Protein AF-A0A843D090-F1 (afdb_monomer)

Radius of gyration: 24.74 Å; Cα contacts (8 Å, |Δi|>4): 286; chains: 1; bounding box: 48×43×65 Å

Nearest PDB structures (foldseek):
  5yac-assembly1_A  TM=7.078E-01  e=1.146E-11  Pyrococcus abyssi GE5
  2zzm-assembly1_A  TM=7.027E-01  e=2.052E-11  Methanocaldococcus jannaschii
  2yx1-assembly3_A-2  TM=4.846E-01  e=1.484E-10  Methanocaldococcus jannaschii
  2yx1-assembly3_B  TM=4.538E-01  e=3.353E-10  Methanocaldococcus jannaschii
  3ay0-assembly1_A  TM=4.634E-01  e=2.726E-09  Methanocaldococcus jannaschii

Secondary structure (DSSP, 8-state):
-EEEEEEEEEEGGGHHHHHHHHHHHT-B-TTB--EEETTEEEEEBSSS--PPPHHHHTS--EEEEEEEEBPP--PPPPPEEEETTEEEESS--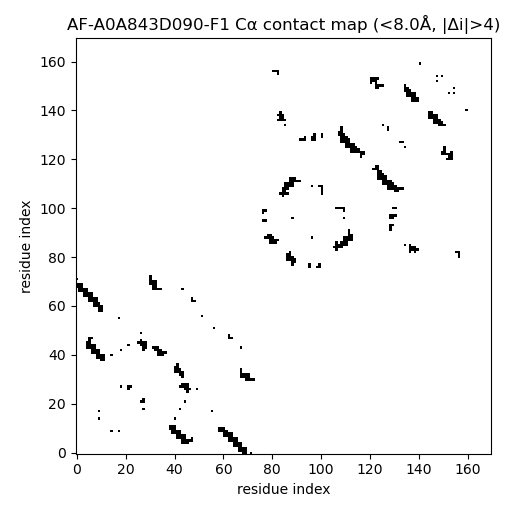HHHHHHHHHH-TT--EEEEE-S-SBTTTTB--EEEEEESS-SEEEEEETTEEEEEETTTS---GGGHHHHHHHHTT-

pLDDT: mean 93.45, std 5.26, range [66.56, 98.62]

Sequence (170 aa):
MTVSQWGIKVPKSKGESFRRYLLANGDWCPNLKPIPDGDYLVFPTVSESITLPDELADCDCDIKKYEFESRAAVREPARHELIGGIAIMQDDDVSEAEYLLKSRPSIHTVLHCESPVFGEYRIKKFRVLAGKETTRTSYIEYNNRFTIDLAVAYFSARLANERQRVLRLM

Solvent-accessible surface area (backbone atoms only — not comparable to full-atom values): 9834 Å² total; per-residue (Å²): 99,74,44,83,38,30,22,41,34,33,45,46,94,48,41,67,61,52,51,52,52,29,59,76,72,62,41,46,40,88,55,44,50,65,45,84,53,88,73,26,33,32,41,44,27,74,50,82,74,78,95,63,58,68,92,61,55,80,48,83,60,49,67,46,78,42,78,28,46,42,54,77,77,77,74,80,65,77,76,61,50,66,50,53,29,34,34,39,27,75,65,92,48,49,70,57,30,46,50,43,40,74,76,32,85,71,40,50,23,27,31,26,54,78,45,70,75,43,72,93,64,42,24,40,47,70,44,77,53,29,73,51,95,65,59,65,35,62,32,76,56,96,91,41,78,43,81,48,44,45,70,75,37,62,80,65,65,85,48,53,64,56,55,52,54,56,58,75,75,109

Mean predicted aligned error: 7.73 Å

Foldseek 3Di:
DKDKAKKKKFFPVCVVVVVVVCVVVVQADPFWDWDDDPRIIITGGPDQDDDDDPVRVPTPMHIDIDITDGNPPLPDQADWADFFQETEHQDLDLVSQVSVCVVDVRHQWYWYFPDAQDDPQRATDIDTSDGDPAQWHWGAAPNDIDIDRRRRHDDGPVCSVVVVVVVVVD

Structure (mmCIF, N/CA/C/O backbone):
data_AF-A0A843D090-F1
#
_entry.id   AF-A0A843D090-F1
#
loop_
_atom_site.group_PDB
_atom_site.id
_atom_site.type_symbol
_atom_site.label_atom_id
_atom_site.label_alt_id
_atom_site.label_comp_id
_atom_site.label_asym_id
_atom_site.label_entity_id
_atom_site.label_seq_id
_atom_site.pdbx_PDB_ins_code
_atom_site.Cartn_x
_atom_site.Cartn_y
_atom_site.Cartn_z
_atom_site.occupancy
_atom_site.B_iso_or_equiv
_atom_site.auth_seq_id
_atom_site.auth_comp_id
_atom_site.auth_asym_id
_atom_site.auth_atom_id
_atom_site.pdbx_PDB_model_num
ATOM 1 N N . MET A 1 1 ? 13.887 12.456 -11.439 1.00 78.56 1 MET A N 1
ATOM 2 C CA . MET A 1 1 ? 15.171 13.128 -11.744 1.00 78.56 1 MET A CA 1
ATOM 3 C C . MET A 1 1 ? 15.815 12.358 -12.883 1.00 78.56 1 MET A C 1
ATOM 5 O O . MET A 1 1 ? 15.617 11.148 -12.930 1.00 78.56 1 MET A O 1
ATOM 9 N N . THR A 1 2 ? 16.505 13.018 -13.808 1.00 89.31 2 THR A N 1
ATOM 10 C CA . THR A 1 2 ? 17.283 12.321 -14.843 1.00 89.31 2 THR A CA 1
ATOM 11 C C . THR A 1 2 ? 18.688 12.032 -14.328 1.00 89.31 2 THR A C 1
ATOM 13 O O . THR A 1 2 ? 19.232 12.811 -13.545 1.00 89.31 2 THR A O 1
ATOM 16 N N . VAL A 1 3 ? 19.236 10.880 -14.703 1.00 91.62 3 VAL A N 1
ATOM 17 C CA . VAL A 1 3 ? 20.578 10.438 -14.324 1.00 91.62 3 VAL A CA 1
ATOM 18 C C . VAL A 1 3 ? 21.286 9.929 -15.572 1.00 91.62 3 VAL A C 1
ATOM 20 O O . VAL A 1 3 ? 20.745 9.084 -16.290 1.00 91.62 3 VAL A O 1
ATOM 23 N N . SER A 1 4 ? 22.509 10.409 -15.788 1.00 94.31 4 SER A N 1
ATOM 24 C CA . SER A 1 4 ? 23.392 9.915 -16.840 1.00 94.31 4 SER A CA 1
ATOM 25 C C . SER A 1 4 ? 23.921 8.530 -16.463 1.00 94.31 4 SER A C 1
ATOM 27 O O . SER A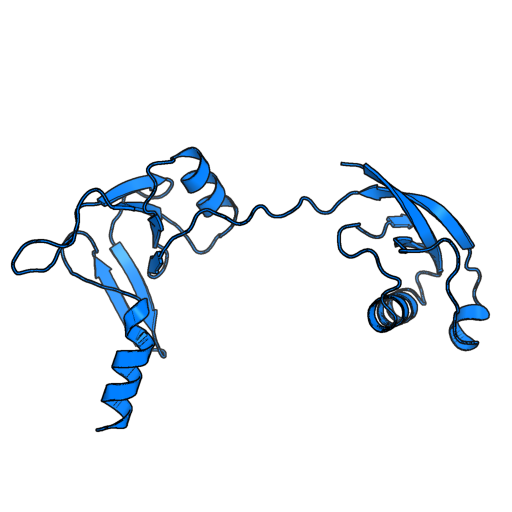 1 4 ? 24.627 8.390 -15.463 1.00 94.31 4 SER A O 1
ATOM 29 N N . GLN A 1 5 ? 23.580 7.506 -17.244 1.00 95.50 5 GLN A N 1
ATOM 30 C CA . GLN A 1 5 ? 23.984 6.114 -17.011 1.00 95.50 5 GLN A CA 1
ATOM 31 C C . GLN A 1 5 ? 24.318 5.441 -18.347 1.00 95.50 5 GLN A C 1
ATOM 33 O O . GLN A 1 5 ? 23.815 5.838 -19.400 1.00 95.50 5 GLN A O 1
ATOM 38 N N . TRP A 1 6 ? 25.166 4.412 -18.315 1.00 96.50 6 TRP A N 1
ATOM 39 C CA . TRP A 1 6 ? 25.340 3.528 -19.464 1.00 96.50 6 TRP A CA 1
ATOM 40 C C . TRP A 1 6 ? 24.021 2.853 -19.836 1.00 96.50 6 TRP A C 1
ATOM 42 O O . TRP A 1 6 ? 23.200 2.519 -18.980 1.00 96.50 6 TRP A O 1
ATOM 52 N N . GLY A 1 7 ? 23.801 2.684 -21.129 1.00 95.88 7 GLY A N 1
ATOM 53 C CA . GLY A 1 7 ? 22.644 1.991 -21.642 1.00 95.88 7 GLY A CA 1
ATOM 54 C C . GLY A 1 7 ? 22.973 1.233 -22.909 1.00 95.88 7 GLY A C 1
ATOM 55 O O . GLY A 1 7 ? 23.706 1.728 -23.765 1.00 95.88 7 GLY A O 1
ATOM 56 N N . ILE A 1 8 ? 22.401 0.040 -23.020 1.00 95.75 8 ILE A N 1
ATOM 57 C CA . ILE A 1 8 ? 22.460 -0.776 -24.224 1.00 95.75 8 ILE A CA 1
ATOM 58 C C . ILE A 1 8 ? 21.212 -0.516 -25.066 1.00 95.75 8 ILE A C 1
ATOM 60 O O . ILE A 1 8 ? 20.083 -0.752 -24.626 1.00 95.75 8 ILE A O 1
ATOM 64 N N . LYS A 1 9 ? 21.418 -0.004 -26.277 1.00 96.06 9 LYS A N 1
ATOM 65 C CA . LYS A 1 9 ? 20.387 0.134 -27.303 1.00 96.06 9 LYS A CA 1
ATOM 66 C C . LYS A 1 9 ? 20.218 -1.205 -28.005 1.00 96.06 9 LYS A C 1
ATOM 68 O O . LYS A 1 9 ? 21.205 -1.792 -28.431 1.00 96.06 9 LYS A O 1
ATOM 73 N N . VAL A 1 10 ? 18.984 -1.690 -28.107 1.00 95.38 10 VAL A N 1
ATOM 74 C CA . VAL A 1 10 ? 18.663 -3.000 -28.690 1.00 95.38 10 VAL A CA 1
ATOM 75 C C . VAL A 1 10 ? 17.400 -2.925 -29.548 1.00 95.38 10 VAL A C 1
ATOM 77 O O . VAL A 1 10 ? 16.522 -2.111 -29.253 1.00 95.38 10 VAL A O 1
ATOM 80 N N . PRO A 1 11 ? 17.238 -3.783 -30.570 1.00 95.06 11 PRO A N 1
ATOM 81 C CA . PRO A 1 11 ? 16.005 -3.839 -31.347 1.00 95.06 11 PRO A CA 1
ATOM 82 C C . PRO A 1 11 ? 14.806 -4.203 -30.465 1.00 95.06 11 PRO A C 1
ATOM 84 O O . PRO A 1 11 ? 14.848 -5.160 -29.684 1.00 95.06 11 PRO A O 1
ATOM 87 N N . LYS A 1 12 ? 13.694 -3.482 -30.619 1.00 94.50 12 LYS A N 1
ATOM 88 C CA . LYS A 1 12 ? 12.478 -3.674 -29.814 1.00 94.50 12 LYS A CA 1
ATOM 89 C C . LYS A 1 12 ? 11.899 -5.086 -29.947 1.00 94.50 12 LYS A C 1
ATOM 91 O O . LYS A 1 12 ? 11.374 -5.617 -28.970 1.00 94.50 12 LYS A O 1
ATOM 96 N N . SER A 1 13 ? 12.066 -5.721 -31.110 1.00 93.75 13 SER A N 1
ATOM 97 C CA . SER A 1 13 ? 11.683 -7.118 -31.373 1.00 93.75 13 SER A CA 1
ATOM 98 C C . SER A 1 13 ? 12.361 -8.130 -30.440 1.00 93.75 13 SER A C 1
ATOM 100 O O . SER A 1 13 ? 11.760 -9.150 -30.113 1.00 93.75 13 SER A O 1
ATOM 102 N N . LYS A 1 14 ? 13.578 -7.834 -29.964 1.00 92.62 14 LYS A N 1
ATOM 103 C CA . LYS A 1 14 ? 14.350 -8.672 -29.031 1.00 92.62 14 LYS A CA 1
ATOM 104 C C . LYS A 1 14 ? 14.379 -8.114 -27.601 1.00 92.62 14 LYS A C 1
ATOM 106 O O . LYS A 1 14 ? 15.078 -8.651 -26.743 1.00 92.62 14 LYS A O 1
ATOM 111 N N . GLY A 1 15 ? 13.603 -7.066 -27.314 1.00 92.81 15 GLY A N 1
ATOM 112 C CA . GLY A 1 15 ? 13.674 -6.322 -26.055 1.00 92.81 15 GLY A CA 1
ATOM 113 C C . GLY A 1 15 ? 13.477 -7.173 -24.796 1.00 92.81 15 GLY A C 1
ATOM 114 O O . GLY A 1 15 ? 14.233 -7.036 -23.839 1.00 92.81 15 GLY A O 1
ATOM 115 N N . GLU A 1 16 ? 12.502 -8.087 -24.788 1.00 94.50 16 GLU A N 1
ATOM 116 C CA . GLU A 1 16 ? 12.260 -8.955 -23.622 1.00 94.50 16 GLU A CA 1
ATOM 117 C C . GLU A 1 16 ? 13.379 -9.990 -23.419 1.00 94.50 16 GLU A C 1
ATOM 119 O O . GLU A 1 16 ? 13.728 -10.286 -22.276 1.00 94.50 16 GLU A O 1
ATOM 124 N N . SER A 1 17 ? 13.995 -10.491 -24.495 1.00 94.44 17 SER A N 1
ATOM 125 C CA . SER A 1 17 ? 15.143 -11.404 -24.405 1.00 94.44 17 SER A CA 1
ATOM 126 C C . SER A 1 17 ? 16.345 -10.713 -23.760 1.00 94.44 17 SER A C 1
ATOM 128 O O . SER A 1 17 ? 16.901 -11.230 -22.791 1.00 94.44 17 SER A O 1
ATOM 130 N N . PHE A 1 18 ? 16.676 -9.500 -24.218 1.00 94.38 18 PHE A N 1
ATOM 131 C CA . PHE A 1 18 ? 17.718 -8.674 -23.600 1.00 94.38 18 PHE A CA 1
ATOM 132 C C . PHE A 1 18 ? 17.389 -8.342 -22.145 1.00 94.38 18 PHE A C 1
ATOM 134 O O . PHE A 1 18 ? 18.233 -8.513 -21.270 1.00 94.38 18 PHE A O 1
ATOM 141 N N . ARG A 1 19 ? 16.150 -7.934 -21.848 1.00 94.25 19 ARG A N 1
ATOM 142 C CA . ARG A 1 19 ? 15.730 -7.632 -20.475 1.00 94.25 19 ARG A CA 1
ATOM 143 C C . ARG A 1 19 ? 15.935 -8.823 -19.537 1.00 94.25 19 ARG A C 1
ATOM 145 O O . ARG A 1 19 ? 16.469 -8.642 -18.446 1.00 94.25 19 ARG A O 1
ATOM 152 N N . ARG A 1 20 ? 15.518 -10.030 -19.935 1.00 94.69 20 ARG A N 1
ATOM 153 C CA . ARG A 1 20 ? 15.710 -11.246 -19.126 1.00 94.69 20 ARG A CA 1
ATOM 154 C C . ARG A 1 20 ? 17.183 -11.559 -18.916 1.00 94.69 20 ARG A C 1
ATOM 156 O O . ARG A 1 20 ? 17.565 -11.870 -17.793 1.00 94.69 20 ARG A O 1
ATOM 163 N N . TYR A 1 21 ? 17.989 -11.435 -19.967 1.00 94.50 21 TYR A N 1
ATOM 164 C CA . TYR A 1 21 ? 19.426 -11.671 -19.894 1.00 94.50 21 TYR A CA 1
ATOM 165 C C . TYR A 1 21 ? 20.119 -10.711 -18.919 1.00 94.50 21 TYR A C 1
ATOM 167 O O . TYR A 1 21 ? 20.820 -11.154 -18.012 1.00 94.50 21 TYR A O 1
ATOM 175 N N . LEU A 1 22 ? 19.862 -9.405 -19.046 1.00 93.94 22 LEU A N 1
ATOM 176 C CA . LEU A 1 22 ? 20.447 -8.383 -18.172 1.00 93.94 22 LEU A CA 1
ATOM 177 C C . LEU A 1 22 ? 20.031 -8.573 -16.706 1.00 93.94 22 LEU A C 1
ATOM 179 O O . LEU A 1 22 ? 20.837 -8.374 -15.803 1.00 93.94 22 LEU A O 1
ATOM 183 N N . LEU A 1 23 ? 18.781 -8.981 -16.454 1.00 93.19 23 LEU A N 1
ATOM 184 C CA . LEU A 1 23 ? 18.311 -9.285 -15.099 1.00 93.19 23 LEU A CA 1
ATOM 185 C C . LEU A 1 23 ? 18.986 -10.530 -14.514 1.00 93.19 23 LEU A C 1
ATOM 187 O O . LEU A 1 23 ? 19.336 -10.523 -13.338 1.00 93.19 23 LEU A O 1
ATOM 191 N N . ALA A 1 24 ? 19.163 -11.583 -15.315 1.00 93.50 24 ALA A N 1
ATOM 192 C CA . ALA A 1 24 ? 19.775 -12.831 -14.865 1.00 93.50 24 ALA A CA 1
ATOM 193 C C . ALA A 1 24 ? 21.263 -12.666 -14.515 1.00 93.50 24 ALA A C 1
ATOM 195 O O . ALA A 1 24 ? 21.733 -13.293 -13.569 1.00 93.50 24 ALA A O 1
ATOM 196 N N . ASN A 1 25 ? 21.979 -11.806 -15.245 1.00 92.75 25 ASN A N 1
ATOM 197 C CA . ASN A 1 25 ? 23.413 -11.570 -15.052 1.00 92.75 25 ASN A CA 1
ATOM 198 C C . ASN A 1 25 ? 23.728 -10.386 -14.123 1.00 92.75 25 ASN A C 1
ATOM 200 O O . ASN A 1 25 ? 24.884 -10.163 -13.781 1.00 92.75 25 ASN A O 1
ATOM 204 N N . GLY A 1 26 ? 22.712 -9.637 -13.678 1.00 92.12 26 GLY A N 1
ATOM 205 C CA . GLY A 1 26 ? 22.902 -8.483 -12.792 1.00 92.12 26 GLY A CA 1
ATOM 206 C C . GLY A 1 26 ? 23.412 -7.219 -13.493 1.00 92.12 26 GLY A C 1
ATOM 207 O O . GLY A 1 26 ? 23.743 -6.247 -12.821 1.00 92.12 26 GLY A O 1
ATOM 208 N N . ASP A 1 27 ? 23.414 -7.192 -14.826 1.00 93.94 27 ASP A N 1
ATOM 209 C CA . ASP A 1 27 ? 23.860 -6.051 -15.635 1.00 93.94 27 ASP A CA 1
ATOM 210 C C . ASP A 1 27 ? 22.813 -4.931 -15.731 1.00 93.94 27 ASP A C 1
ATOM 212 O O . ASP A 1 27 ? 23.070 -3.887 -16.324 1.00 93.94 27 ASP A O 1
ATOM 216 N N . TRP A 1 28 ? 21.622 -5.125 -15.161 1.00 93.25 28 TRP A N 1
ATOM 217 C CA . TRP A 1 28 ? 20.509 -4.177 -15.196 1.00 93.25 28 TRP A CA 1
ATOM 218 C C . TRP A 1 28 ? 20.524 -3.175 -14.027 1.00 93.25 28 TRP A C 1
ATOM 220 O O . TRP A 1 28 ? 20.602 -3.575 -12.867 1.00 93.25 28 TRP A O 1
ATOM 230 N N . CYS A 1 29 ? 20.278 -1.884 -14.291 1.00 92.19 29 CYS A N 1
ATOM 231 C CA . CYS A 1 29 ? 20.028 -0.886 -13.236 1.00 92.19 29 CYS A CA 1
ATOM 232 C C . CYS A 1 29 ? 18.528 -0.796 -12.850 1.00 92.19 29 CYS A C 1
ATOM 234 O O . CYS A 1 29 ? 17.738 -0.167 -13.561 1.00 92.19 29 CYS A O 1
ATOM 236 N N . PRO A 1 30 ? 18.081 -1.351 -11.701 1.00 85.38 30 PRO A N 1
ATOM 237 C CA . PRO A 1 30 ? 16.653 -1.534 -11.378 1.00 85.38 30 PRO A CA 1
ATOM 238 C C . PRO A 1 30 ? 15.869 -0.233 -11.169 1.00 85.38 30 PRO A C 1
ATOM 240 O O . PRO A 1 30 ? 14.660 -0.189 -11.410 1.00 85.38 30 PRO A O 1
ATOM 243 N N . ASN A 1 31 ? 16.552 0.829 -10.747 1.00 89.00 31 ASN A N 1
ATOM 244 C CA . ASN A 1 31 ? 15.936 2.110 -10.403 1.00 89.00 31 ASN A CA 1
ATOM 245 C C . ASN A 1 31 ? 15.828 3.076 -11.586 1.00 89.00 31 ASN A C 1
ATOM 247 O O . ASN A 1 31 ? 15.350 4.192 -11.405 1.00 89.00 31 ASN A O 1
ATOM 251 N N . LEU A 1 32 ? 16.238 2.671 -12.787 1.00 93.00 32 LEU A N 1
ATOM 252 C CA . LEU A 1 32 ? 16.158 3.489 -13.993 1.00 93.00 32 LEU A CA 1
ATOM 253 C C . LEU A 1 32 ? 15.101 2.912 -14.941 1.00 93.00 32 LEU A C 1
ATOM 255 O O . LEU A 1 32 ? 14.903 1.695 -15.028 1.00 93.00 32 LEU A O 1
ATOM 259 N N . LYS A 1 33 ? 14.341 3.786 -15.602 1.00 93.19 33 LYS A N 1
ATOM 260 C CA . LYS A 1 33 ? 13.315 3.366 -16.563 1.00 93.19 33 LYS A CA 1
ATOM 261 C C . LYS A 1 33 ? 13.938 3.204 -17.950 1.00 93.19 33 LYS A C 1
ATOM 263 O O . LYS A 1 33 ? 14.529 4.170 -18.408 1.00 93.19 33 LYS A O 1
ATOM 268 N N . PRO A 1 34 ? 13.777 2.066 -18.646 1.00 94.88 34 PRO A N 1
ATOM 269 C CA . PRO A 1 34 ? 14.198 1.969 -20.041 1.00 94.88 34 PRO A CA 1
ATOM 270 C C . PRO A 1 34 ? 13.516 3.002 -20.937 1.00 94.88 34 PRO A C 1
ATOM 272 O O . PRO A 1 34 ? 12.367 3.382 -20.698 1.00 94.88 34 PRO A O 1
ATOM 275 N N . ILE A 1 35 ? 14.236 3.426 -21.973 1.00 95.25 35 ILE A N 1
ATOM 276 C CA . ILE A 1 35 ? 13.836 4.511 -22.870 1.00 95.25 35 ILE A CA 1
ATOM 277 C C . ILE A 1 35 ? 13.408 3.906 -24.213 1.00 95.25 35 ILE A C 1
ATOM 279 O O . ILE A 1 35 ? 14.157 3.105 -24.779 1.00 95.25 35 ILE A O 1
ATOM 283 N N . PRO A 1 36 ? 12.225 4.250 -24.743 1.00 95.00 36 PRO A N 1
ATOM 284 C CA . PRO A 1 36 ? 11.880 3.935 -26.122 1.00 95.00 36 PRO A CA 1
ATOM 285 C C . PRO A 1 36 ? 12.625 4.860 -27.096 1.00 95.00 36 PRO A C 1
ATOM 287 O O . PRO A 1 36 ? 12.604 6.075 -26.922 1.00 95.00 36 PRO A O 1
ATOM 290 N N . ASP A 1 37 ? 13.233 4.290 -28.139 1.00 92.25 37 ASP A N 1
ATOM 291 C CA . ASP A 1 37 ? 13.942 5.025 -29.197 1.00 92.25 37 ASP A CA 1
ATOM 292 C C . ASP A 1 37 ? 13.563 4.459 -30.578 1.00 92.25 37 ASP A C 1
ATOM 294 O O . ASP A 1 37 ? 14.242 3.594 -31.133 1.00 92.25 37 ASP A O 1
ATOM 298 N N . GLY A 1 38 ? 12.410 4.887 -31.103 1.00 92.25 38 GLY A N 1
ATOM 299 C CA . GLY A 1 38 ? 11.859 4.373 -32.362 1.00 92.25 38 GLY A CA 1
ATOM 300 C C . GLY A 1 38 ? 11.630 2.855 -32.329 1.00 92.25 38 GLY A C 1
ATOM 301 O O . GLY A 1 38 ? 10.882 2.346 -31.486 1.00 92.25 38 GLY A O 1
ATOM 302 N N . ASP A 1 39 ? 12.294 2.138 -33.240 1.00 94.12 39 ASP A N 1
ATOM 303 C CA . ASP A 1 39 ? 12.285 0.668 -33.329 1.00 94.12 39 ASP A CA 1
ATOM 304 C C . ASP A 1 39 ? 13.250 -0.019 -32.347 1.00 94.12 39 ASP A C 1
ATOM 306 O O . ASP A 1 39 ? 13.394 -1.245 -32.352 1.00 94.12 39 ASP A O 1
ATOM 310 N N . TYR A 1 40 ? 13.879 0.754 -31.462 1.00 95.94 40 TYR A N 1
ATOM 311 C CA . TYR A 1 40 ? 14.814 0.283 -30.451 1.00 95.94 40 TYR A CA 1
ATOM 312 C C . TYR A 1 40 ? 14.308 0.576 -29.032 1.00 95.94 40 TYR A C 1
ATOM 314 O O . TYR A 1 40 ? 13.435 1.415 -28.784 1.00 95.94 40 TYR A O 1
ATOM 322 N N . LEU A 1 41 ? 14.877 -0.147 -28.074 1.00 95.56 41 LEU A N 1
ATOM 323 C CA . LEU A 1 41 ? 14.768 0.110 -26.645 1.00 95.56 41 LEU A CA 1
ATOM 324 C C . LEU A 1 41 ? 16.168 0.309 -26.085 1.00 95.56 41 LEU A C 1
ATOM 326 O O . LEU A 1 41 ? 17.082 -0.436 -26.429 1.00 95.56 41 LEU A O 1
ATOM 330 N N . VAL A 1 42 ? 16.322 1.279 -25.194 1.00 96.50 42 VAL A N 1
ATOM 331 C CA . VAL A 1 42 ? 17.566 1.480 -24.456 1.00 96.50 42 VAL A CA 1
ATOM 332 C C . VAL A 1 42 ? 17.362 1.014 -23.023 1.00 96.50 42 VAL A C 1
ATOM 334 O O . VAL A 1 42 ? 16.535 1.560 -22.285 1.00 96.50 42 VAL A O 1
ATOM 337 N N . PHE A 1 43 ? 18.110 -0.012 -22.632 1.00 95.88 43 PHE A N 1
ATOM 338 C CA . PHE A 1 43 ? 18.099 -0.550 -21.279 1.00 95.88 43 PHE A CA 1
ATOM 339 C C . PHE A 1 43 ? 19.248 0.035 -20.461 1.00 95.88 43 PHE A C 1
ATOM 341 O O . PHE A 1 43 ? 20.361 0.077 -20.974 1.00 95.88 43 PHE A O 1
ATOM 348 N N . PRO A 1 44 ? 19.014 0.480 -19.214 1.00 95.94 44 PRO A N 1
ATOM 349 C CA . PRO A 1 44 ? 20.069 1.023 -18.369 1.00 95.94 44 PRO A CA 1
ATOM 350 C C . PRO A 1 44 ? 20.941 -0.104 -17.806 1.00 95.94 44 PRO A C 1
ATOM 352 O O . PRO A 1 44 ? 20.422 -1.062 -17.219 1.00 95.94 44 PRO A O 1
ATOM 355 N N . THR A 1 45 ? 22.256 0.025 -17.965 1.00 95.00 45 THR A N 1
ATOM 356 C CA . THR A 1 45 ? 23.233 -1.023 -17.655 1.00 95.00 45 THR A CA 1
ATOM 357 C C . THR A 1 45 ? 24.221 -0.584 -16.586 1.00 95.00 45 THR A C 1
ATOM 359 O O . THR A 1 45 ? 24.547 0.599 -16.471 1.00 95.00 45 THR A O 1
ATOM 362 N N . VAL A 1 46 ? 24.706 -1.532 -15.781 1.00 91.94 46 VAL A N 1
ATOM 363 C CA . VAL A 1 46 ? 25.656 -1.256 -14.687 1.00 91.94 46 VAL A CA 1
ATOM 364 C C . VAL A 1 46 ? 27.035 -0.858 -15.229 1.00 91.94 46 VAL A C 1
ATOM 366 O O . VAL A 1 46 ? 27.693 0.012 -14.658 1.00 91.94 46 VAL A O 1
ATOM 369 N N . SER A 1 47 ? 27.447 -1.451 -16.349 1.00 88.50 47 SER A N 1
ATOM 370 C CA . SER A 1 47 ? 28.756 -1.280 -16.983 1.00 88.50 47 SER A CA 1
ATOM 371 C C . SER A 1 47 ? 28.653 -0.758 -18.423 1.00 88.50 47 SER A C 1
ATOM 373 O O . SER A 1 47 ? 27.589 -0.771 -19.047 1.00 88.50 47 SER A O 1
ATOM 375 N N . GLU A 1 48 ? 29.797 -0.315 -18.952 1.00 89.69 48 GLU A N 1
ATOM 376 C CA . GLU A 1 48 ? 29.996 0.101 -20.351 1.00 89.69 48 GLU A CA 1
ATOM 377 C C . GLU A 1 48 ? 30.256 -1.071 -21.315 1.00 89.69 48 GLU A C 1
ATOM 379 O O . GLU A 1 48 ? 30.389 -0.873 -22.518 1.00 89.69 48 GLU A O 1
ATOM 384 N N . SER A 1 49 ? 30.331 -2.295 -20.788 1.00 87.94 49 SER A N 1
ATOM 385 C CA . SER A 1 49 ? 30.561 -3.518 -21.553 1.00 87.94 49 SER A CA 1
ATOM 386 C C . SER A 1 49 ? 29.774 -4.670 -20.939 1.00 87.94 49 SER A C 1
ATOM 388 O O . SER A 1 49 ? 29.814 -4.871 -19.721 1.00 87.94 49 SER A O 1
ATOM 390 N N . ILE A 1 50 ? 29.055 -5.408 -21.784 1.00 87.06 50 ILE A N 1
ATOM 391 C CA . ILE A 1 50 ? 28.240 -6.570 -21.421 1.00 87.06 50 ILE A CA 1
ATOM 392 C C . ILE A 1 50 ? 28.647 -7.714 -22.338 1.00 87.06 50 ILE A C 1
ATOM 394 O O . ILE A 1 50 ? 28.664 -7.563 -23.558 1.00 87.06 50 ILE A O 1
ATOM 398 N N . THR A 1 51 ? 28.950 -8.870 -21.754 1.00 89.31 51 THR A N 1
ATOM 399 C CA . THR A 1 51 ? 29.158 -10.089 -22.542 1.00 89.31 51 THR A CA 1
ATOM 400 C C . THR A 1 51 ? 27.790 -10.617 -22.943 1.00 89.31 51 THR A C 1
ATOM 402 O O . THR A 1 51 ? 26.996 -10.953 -22.068 1.00 89.31 51 THR A O 1
ATOM 405 N N . LEU A 1 52 ? 27.492 -10.652 -24.240 1.00 87.88 52 LEU A N 1
ATOM 406 C CA . LEU A 1 52 ? 26.228 -11.157 -24.776 1.00 87.88 52 LEU A CA 1
ATOM 407 C C . LEU A 1 52 ? 26.426 -12.566 -25.356 1.00 87.88 52 LEU A C 1
ATOM 409 O O . LEU A 1 52 ? 27.494 -12.843 -25.899 1.00 87.88 52 LEU A O 1
ATOM 413 N N . PRO A 1 53 ? 25.420 -13.451 -25.274 1.00 88.44 53 PRO A N 1
ATOM 414 C CA . PRO A 1 53 ? 25.432 -14.719 -25.994 1.00 88.44 53 PRO A CA 1
ATOM 415 C C . PRO A 1 53 ? 25.284 -14.470 -27.499 1.00 88.44 53 PRO A C 1
ATOM 417 O O . PRO A 1 53 ? 24.672 -13.475 -27.891 1.00 88.44 53 PRO A O 1
ATOM 420 N N . ASP A 1 54 ? 25.762 -15.400 -28.327 1.00 85.06 54 ASP A N 1
ATOM 421 C CA . ASP A 1 54 ? 25.785 -15.276 -29.797 1.00 85.06 54 ASP A CA 1
ATOM 422 C C . ASP A 1 54 ? 24.428 -14.835 -30.384 1.00 85.06 54 ASP A C 1
ATOM 424 O O . ASP A 1 54 ? 24.349 -13.892 -31.169 1.00 85.06 54 ASP A O 1
ATOM 428 N N . GLU A 1 55 ? 23.322 -15.406 -29.891 1.00 83.44 55 GLU A N 1
ATOM 429 C CA . GLU A 1 55 ? 21.950 -15.078 -30.323 1.00 83.44 55 GLU A CA 1
ATOM 430 C C . GLU A 1 55 ? 21.555 -13.592 -30.152 1.00 83.44 55 GLU A C 1
ATOM 432 O O . GLU A 1 55 ? 20.672 -13.072 -30.858 1.00 83.44 55 GLU A O 1
ATOM 437 N N . LEU A 1 56 ? 22.167 -12.915 -29.173 1.00 85.19 56 LEU A N 1
ATOM 438 C CA . LEU A 1 56 ? 21.976 -11.495 -28.872 1.00 85.19 56 LEU A CA 1
ATOM 439 C C . LEU A 1 56 ? 23.117 -10.631 -29.422 1.00 85.19 56 LEU A C 1
ATOM 441 O O . LEU A 1 56 ? 22.863 -9.477 -29.758 1.00 85.19 56 LEU A O 1
ATOM 445 N N . ALA A 1 57 ? 24.3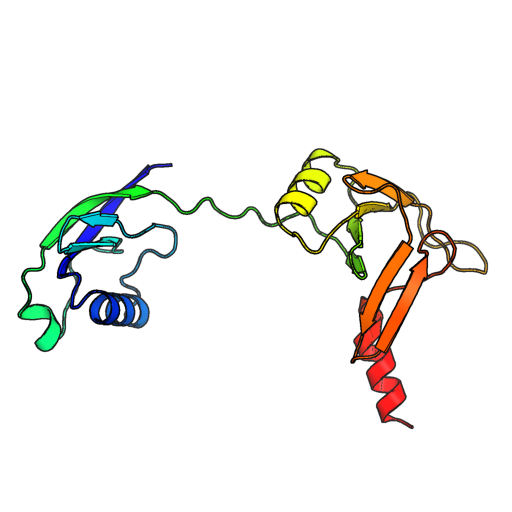28 -11.176 -29.544 1.00 81.44 57 ALA A N 1
ATOM 446 C CA . ALA A 1 57 ? 25.485 -10.488 -30.111 1.00 81.44 57 ALA A CA 1
ATOM 447 C C . ALA A 1 57 ? 25.312 -10.191 -31.612 1.00 81.44 57 ALA A C 1
ATOM 449 O O . ALA A 1 57 ? 25.761 -9.149 -32.076 1.00 81.44 57 ALA A O 1
ATOM 450 N N . ASP A 1 58 ? 24.568 -11.031 -32.341 1.00 81.94 58 ASP A N 1
ATOM 451 C CA . ASP A 1 58 ? 24.246 -10.836 -33.767 1.00 81.94 58 ASP A CA 1
ATOM 452 C C . ASP A 1 58 ? 23.243 -9.691 -34.043 1.00 81.94 58 ASP A C 1
ATOM 454 O O . ASP A 1 58 ? 22.709 -9.551 -35.147 1.00 81.94 58 ASP A O 1
ATOM 458 N N . CYS A 1 59 ? 22.915 -8.876 -33.039 1.00 81.50 59 CYS A N 1
ATOM 459 C CA . CYS A 1 59 ? 21.979 -7.763 -33.173 1.00 81.50 59 CYS A CA 1
ATOM 460 C C . CYS A 1 59 ? 22.710 -6.440 -33.391 1.00 81.50 59 CYS A C 1
ATOM 462 O O . CYS A 1 59 ? 23.817 -6.240 -32.905 1.00 81.50 59 CYS A O 1
ATOM 464 N N . ASP A 1 60 ? 22.024 -5.484 -34.015 1.00 86.44 60 ASP A N 1
ATOM 465 C CA . ASP A 1 60 ? 22.440 -4.082 -33.998 1.00 86.44 60 ASP A CA 1
ATOM 466 C C . ASP A 1 60 ? 22.230 -3.499 -32.589 1.00 86.44 60 ASP A C 1
ATOM 468 O O . ASP A 1 60 ? 21.163 -2.967 -32.262 1.00 86.44 60 ASP A O 1
ATOM 472 N N . CYS A 1 61 ? 23.215 -3.718 -31.716 1.00 87.56 61 CYS A N 1
ATOM 473 C CA . CYS A 1 61 ? 23.244 -3.208 -30.354 1.00 87.56 61 CYS A CA 1
ATOM 474 C C . CYS A 1 61 ? 24.458 -2.316 -30.105 1.00 87.56 61 CYS A C 1
ATOM 476 O O . CYS A 1 61 ? 25.557 -2.574 -30.590 1.00 87.56 61 CYS A O 1
ATOM 478 N N . ASP A 1 62 ? 24.256 -1.278 -29.299 1.00 90.94 62 ASP A N 1
ATOM 479 C CA . ASP A 1 62 ? 25.278 -0.273 -29.014 1.00 90.94 62 ASP A CA 1
ATOM 480 C C . ASP A 1 62 ? 25.193 0.170 -27.552 1.00 90.94 62 ASP A C 1
ATOM 482 O O . ASP A 1 62 ? 24.094 0.388 -27.032 1.00 90.94 62 ASP A O 1
ATOM 486 N N . ILE A 1 63 ? 26.343 0.299 -26.888 1.00 93.31 63 ILE A N 1
ATOM 487 C CA . ILE A 1 63 ? 26.431 0.708 -25.482 1.00 93.31 63 ILE A CA 1
ATOM 488 C C . ILE A 1 63 ? 27.022 2.110 -25.409 1.00 93.31 63 ILE A C 1
ATOM 490 O O . ILE A 1 63 ? 28.179 2.344 -25.753 1.00 93.31 63 ILE A O 1
ATOM 494 N N . LYS A 1 64 ? 26.215 3.059 -24.933 1.00 94.50 64 LYS A N 1
ATOM 495 C CA . LYS A 1 64 ? 26.592 4.472 -24.777 1.00 94.50 64 LYS A CA 1
ATOM 496 C C . LYS A 1 64 ? 25.966 5.053 -23.518 1.00 94.50 64 LYS A C 1
ATOM 498 O O . LYS A 1 64 ? 25.184 4.390 -22.842 1.00 94.50 64 LYS A O 1
ATOM 503 N N . LYS A 1 65 ? 26.313 6.292 -23.174 1.00 95.56 65 LYS A N 1
ATOM 504 C CA . LYS A 1 65 ? 25.635 7.014 -22.092 1.00 95.56 65 LYS A CA 1
ATOM 505 C C . LYS A 1 65 ? 24.320 7.608 -22.585 1.00 95.56 65 LYS A C 1
ATOM 507 O O . LYS A 1 65 ? 24.287 8.240 -23.638 1.00 95.56 65 LYS A O 1
ATOM 512 N N . TYR A 1 66 ? 23.273 7.431 -21.789 1.00 95.00 66 TYR A N 1
ATOM 513 C CA . TYR A 1 66 ? 21.946 8.002 -22.002 1.00 95.00 66 TYR A CA 1
ATOM 514 C C . TYR A 1 66 ? 21.455 8.675 -20.717 1.00 95.00 66 TYR A C 1
ATOM 516 O O . TYR A 1 66 ? 21.904 8.356 -19.614 1.00 95.00 66 TYR A O 1
ATOM 524 N N . GLU A 1 67 ? 20.503 9.594 -20.864 1.00 95.44 67 GLU A N 1
ATOM 525 C CA . GLU A 1 67 ? 19.817 10.229 -19.740 1.00 95.44 67 GLU A CA 1
ATOM 526 C C . GLU A 1 67 ? 18.554 9.442 -19.393 1.00 95.44 67 GLU A C 1
ATOM 528 O O . GLU A 1 67 ? 17.567 9.466 -20.128 1.00 95.44 67 GLU A O 1
ATOM 533 N N . PHE A 1 68 ? 18.578 8.741 -18.261 1.00 94.50 68 PHE A N 1
ATOM 534 C CA . PHE A 1 68 ? 17.462 7.920 -17.807 1.00 94.50 68 PHE A CA 1
ATOM 535 C C . PHE A 1 68 ? 16.645 8.626 -16.737 1.00 94.50 68 PHE A C 1
ATOM 537 O O . PHE A 1 68 ? 17.187 9.219 -15.805 1.00 94.50 68 PHE A O 1
ATOM 544 N N . GLU A 1 69 ? 15.323 8.476 -16.791 1.00 92.19 69 GLU A N 1
ATOM 545 C CA . GLU A 1 69 ? 14.485 8.828 -15.652 1.00 92.19 69 GLU A CA 1
ATOM 546 C C . GLU A 1 69 ? 14.688 7.830 -14.511 1.00 92.19 69 GLU A C 1
ATOM 548 O O . GLU A 1 69 ? 14.448 6.624 -14.662 1.00 92.19 69 GLU A O 1
ATOM 553 N N . SER A 1 70 ? 15.042 8.344 -13.332 1.00 88.44 70 SER A N 1
ATOM 554 C CA . SER A 1 70 ? 14.948 7.555 -12.116 1.00 88.44 70 SER A CA 1
ATOM 555 C C . SER A 1 70 ? 13.488 7.238 -11.812 1.00 88.44 70 SER A C 1
ATOM 557 O O . SER A 1 70 ? 12.599 8.098 -11.841 1.00 88.44 70 SER A O 1
ATOM 559 N N . ARG A 1 71 ? 13.230 5.974 -11.486 1.00 83.38 71 ARG A N 1
ATOM 560 C CA . ARG A 1 71 ? 12.041 5.606 -10.730 1.00 83.38 71 ARG A CA 1
ATOM 561 C C . ARG A 1 71 ? 12.129 6.390 -9.429 1.00 83.38 71 ARG A C 1
ATOM 563 O O . ARG A 1 71 ? 13.139 6.300 -8.731 1.00 83.38 71 ARG A O 1
ATOM 570 N N . ALA A 1 72 ? 11.111 7.198 -9.140 1.00 71.31 72 ALA A N 1
ATOM 571 C CA . ALA A 1 72 ? 11.035 7.864 -7.851 1.00 71.31 72 ALA A CA 1
ATOM 572 C C . ALA A 1 72 ? 11.172 6.779 -6.782 1.00 71.31 72 ALA A C 1
ATOM 574 O O . ALA A 1 72 ? 10.425 5.796 -6.815 1.00 71.31 72 ALA A O 1
ATOM 575 N N . ALA A 1 73 ? 12.166 6.917 -5.902 1.00 66.56 73 ALA A N 1
ATOM 576 C CA . ALA A 1 73 ? 12.283 6.028 -4.765 1.00 66.56 73 ALA A CA 1
ATOM 577 C C . ALA A 1 73 ? 10.957 6.130 -4.015 1.00 66.56 73 ALA A C 1
ATOM 579 O O . ALA A 1 73 ? 10.587 7.208 -3.546 1.00 66.56 73 ALA A O 1
ATOM 580 N N . VAL A 1 74 ? 10.200 5.034 -3.985 1.00 69.56 74 VAL A N 1
ATOM 581 C CA . VAL A 1 74 ? 9.011 4.972 -3.147 1.00 69.56 74 VAL A CA 1
ATOM 582 C C . VAL A 1 74 ? 9.550 5.023 -1.732 1.00 69.56 74 VAL A C 1
ATOM 584 O O . VAL A 1 74 ? 10.148 4.061 -1.254 1.00 69.56 74 VAL A O 1
ATOM 587 N N . ARG A 1 75 ? 9.420 6.186 -1.096 1.00 80.50 75 ARG A N 1
ATOM 588 C CA . ARG A 1 75 ? 9.755 6.341 0.312 1.00 80.50 75 ARG A CA 1
ATOM 589 C C . ARG A 1 75 ? 8.915 5.332 1.087 1.00 80.50 75 ARG A C 1
ATOM 591 O O . ARG A 1 75 ? 7.697 5.270 0.892 1.00 80.50 75 ARG A O 1
ATOM 598 N N . GLU A 1 76 ? 9.545 4.544 1.949 1.00 81.56 76 GLU A N 1
ATOM 599 C CA . GLU A 1 76 ? 8.783 3.669 2.831 1.00 81.56 76 GLU A CA 1
ATOM 600 C C . GLU A 1 76 ? 7.922 4.528 3.765 1.00 81.56 76 GLU A C 1
ATOM 602 O O . GLU A 1 76 ? 8.443 5.457 4.392 1.00 81.56 76 GLU A O 1
ATOM 607 N N . PRO A 1 77 ? 6.606 4.273 3.839 1.00 83.50 77 PRO A N 1
ATOM 608 C CA . PRO A 1 77 ? 5.746 5.036 4.725 1.00 83.50 77 PRO A CA 1
ATOM 609 C C . PRO A 1 77 ? 6.093 4.758 6.191 1.00 83.50 77 PRO A C 1
ATOM 611 O O . PRO A 1 77 ? 6.617 3.692 6.529 1.00 83.50 77 PRO A O 1
ATOM 614 N N . ALA A 1 78 ? 5.732 5.696 7.068 1.00 87.44 78 ALA A N 1
ATOM 615 C CA . ALA A 1 78 ? 5.882 5.552 8.512 1.00 87.44 78 ALA A CA 1
ATOM 616 C C . ALA A 1 78 ? 5.308 4.222 9.039 1.00 87.44 78 ALA A C 1
ATOM 618 O O . ALA A 1 78 ? 4.355 3.660 8.487 1.00 87.44 78 ALA A O 1
ATOM 619 N N . ARG A 1 79 ? 5.877 3.707 10.137 1.00 91.88 79 ARG A N 1
ATOM 620 C CA . ARG A 1 79 ? 5.419 2.453 10.756 1.00 91.88 79 ARG A CA 1
ATOM 621 C C . ARG A 1 79 ? 3.965 2.585 11.214 1.00 91.88 79 ARG A C 1
ATOM 623 O O . ARG A 1 79 ? 3.617 3.504 11.947 1.00 91.88 79 ARG A O 1
ATOM 630 N N . HIS A 1 80 ? 3.132 1.621 10.834 1.00 94.75 80 HIS A N 1
ATOM 631 C CA . HIS A 1 80 ? 1.717 1.590 11.200 1.00 94.75 80 HIS A CA 1
ATOM 632 C C . HIS A 1 80 ? 1.197 0.154 11.339 1.00 94.75 80 HIS A C 1
ATOM 634 O O . HIS A 1 80 ? 1.756 -0.791 10.778 1.00 94.75 80 HIS A O 1
ATOM 640 N N . GLU A 1 81 ? 0.115 -0.019 12.097 1.00 95.56 81 GLU A N 1
ATOM 641 C CA . GLU A 1 81 ? -0.704 -1.236 12.080 1.00 95.56 81 GLU A CA 1
ATOM 642 C C . GLU A 1 81 ? -1.853 -1.053 11.085 1.00 95.56 81 GLU A C 1
ATOM 644 O O . GLU A 1 81 ? -2.487 -0.002 11.070 1.00 95.56 81 GLU A O 1
ATOM 649 N N . LEU A 1 82 ? -2.122 -2.059 10.252 1.00 96.44 82 LEU A N 1
ATOM 650 C CA . LEU A 1 82 ? -3.226 -2.033 9.294 1.00 96.44 82 LEU A CA 1
ATOM 651 C C . LEU A 1 82 ? -4.367 -2.923 9.793 1.00 96.44 82 LEU A C 1
ATOM 653 O O . LEU A 1 82 ? -4.163 -4.107 10.066 1.00 96.44 82 LEU A O 1
ATOM 657 N N . ILE A 1 83 ? -5.567 -2.358 9.874 1.00 97.62 83 ILE A N 1
ATOM 658 C CA . ILE A 1 83 ? -6.798 -3.053 10.247 1.00 97.62 83 ILE A CA 1
ATOM 659 C C . ILE A 1 83 ? -7.852 -2.689 9.204 1.00 97.62 83 ILE A C 1
ATOM 661 O O . ILE A 1 83 ? -8.419 -1.601 9.217 1.00 97.62 83 ILE A O 1
ATOM 665 N N . GLY A 1 84 ? -8.091 -3.601 8.264 1.00 96.81 84 GLY A N 1
ATOM 666 C CA . GLY A 1 84 ? -9.005 -3.356 7.151 1.00 96.81 84 GLY A CA 1
ATOM 667 C C . GLY A 1 84 ? -8.511 -2.184 6.306 1.00 96.81 84 GLY A C 1
ATOM 668 O O . GLY A 1 84 ? -7.365 -2.181 5.861 1.00 96.81 84 GLY A O 1
ATOM 669 N N . GLY A 1 85 ? -9.372 -1.186 6.117 1.00 97.81 85 GLY A N 1
ATOM 670 C CA . GLY A 1 85 ? -9.031 0.069 5.443 1.00 97.81 85 G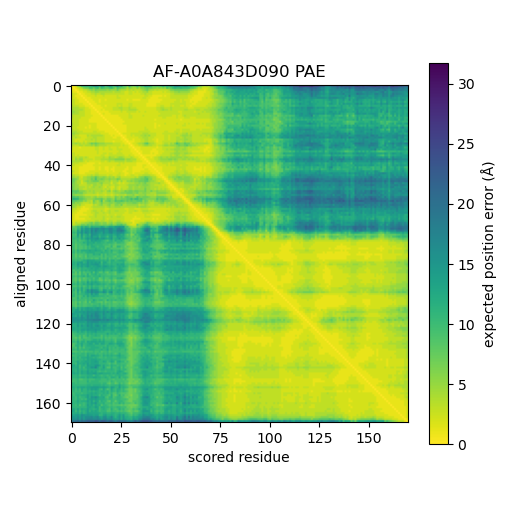LY A CA 1
ATOM 671 C C . GLY A 1 85 ? -8.504 1.174 6.369 1.00 97.81 85 GLY A C 1
ATOM 672 O O . GLY A 1 85 ? -8.417 2.322 5.938 1.00 97.81 85 GLY A O 1
ATOM 673 N N . ILE A 1 86 ? -8.175 0.866 7.628 1.00 98.50 86 ILE A N 1
ATOM 674 C CA . ILE A 1 86 ? -7.633 1.828 8.596 1.00 98.50 86 ILE A CA 1
ATOM 675 C C . ILE A 1 86 ? -6.164 1.518 8.878 1.00 98.50 86 ILE A C 1
ATOM 677 O O . ILE A 1 86 ? -5.824 0.389 9.231 1.00 98.50 86 ILE A O 1
ATOM 681 N N . ALA A 1 87 ? -5.303 2.531 8.791 1.00 98.00 87 ALA A N 1
ATOM 682 C CA . ALA A 1 87 ? -3.941 2.466 9.314 1.00 98.00 87 ALA A CA 1
ATOM 683 C C . ALA A 1 87 ? -3.821 3.237 10.632 1.00 98.00 87 ALA A C 1
ATOM 685 O O . ALA A 1 87 ? -4.3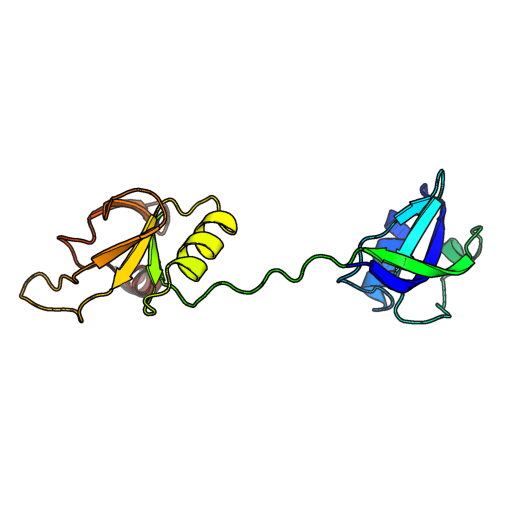57 4.331 10.765 1.00 98.00 87 ALA A O 1
ATOM 686 N N . ILE A 1 88 ? -3.104 2.673 11.600 1.00 97.62 88 ILE A N 1
ATOM 687 C CA . ILE A 1 88 ? -2.873 3.267 12.920 1.00 97.62 88 ILE A CA 1
ATOM 688 C C . ILE A 1 88 ? -1.383 3.569 13.067 1.00 97.62 88 ILE A C 1
ATOM 690 O O . ILE A 1 88 ? -0.564 2.646 13.126 1.00 97.62 88 ILE A O 1
ATOM 694 N N . MET A 1 89 ? -1.047 4.850 13.150 1.00 96.25 89 MET A N 1
ATOM 695 C CA . MET A 1 89 ? 0.297 5.373 13.378 1.00 96.25 89 MET A CA 1
ATOM 696 C C . MET A 1 89 ? 0.528 5.671 14.865 1.00 96.25 89 MET A C 1
ATOM 698 O O . MET A 1 89 ? -0.408 5.960 15.614 1.00 96.25 89 MET A O 1
ATOM 702 N N . GLN A 1 90 ? 1.786 5.551 15.297 1.00 92.12 90 GLN A N 1
ATOM 703 C CA . GLN A 1 90 ? 2.217 5.973 16.637 1.00 92.12 90 GLN A CA 1
ATOM 704 C C . GLN A 1 90 ? 2.656 7.432 16.652 1.00 92.12 90 GLN A C 1
ATOM 706 O O . GLN A 1 90 ? 2.408 8.117 17.633 1.00 92.12 90 GLN A O 1
ATOM 711 N N . ASP A 1 91 ? 3.273 7.903 15.571 1.00 93.31 91 ASP A N 1
ATOM 712 C CA . ASP A 1 91 ? 3.690 9.293 15.447 1.00 93.31 91 ASP A CA 1
ATOM 713 C C . ASP A 1 91 ? 2.493 10.175 15.079 1.00 93.31 91 ASP A C 1
ATOM 715 O O . ASP A 1 91 ? 1.566 9.744 14.383 1.00 93.31 91 ASP A O 1
ATOM 719 N N . ASP A 1 92 ? 2.499 11.404 15.580 1.00 95.50 92 ASP A N 1
ATOM 720 C CA . ASP A 1 92 ? 1.515 12.432 15.253 1.00 95.50 92 ASP A CA 1
ATOM 721 C C . ASP A 1 92 ? 2.033 13.295 14.096 1.00 95.50 92 ASP A C 1
ATOM 723 O O . ASP A 1 92 ? 2.524 14.406 14.291 1.00 95.50 92 ASP A O 1
ATOM 727 N N . ASP A 1 93 ? 1.995 12.734 12.887 1.00 96.25 93 ASP A N 1
ATOM 728 C CA . ASP A 1 93 ? 2.469 13.407 11.678 1.00 96.25 93 ASP A CA 1
ATOM 729 C C . ASP A 1 93 ? 1.414 13.337 10.568 1.00 96.25 93 ASP A C 1
ATOM 731 O O . ASP A 1 93 ? 1.201 12.308 9.919 1.00 96.25 93 ASP A O 1
ATOM 735 N N . VAL A 1 94 ? 0.743 14.470 10.351 1.00 96.75 94 VAL A N 1
ATOM 736 C CA . VAL A 1 94 ? -0.298 14.629 9.327 1.00 96.75 94 VAL A CA 1
ATOM 737 C C . VAL A 1 94 ? 0.276 14.493 7.913 1.00 96.75 94 VAL A C 1
ATOM 739 O O . VAL A 1 94 ? -0.367 13.898 7.049 1.00 96.75 94 VAL A O 1
ATOM 742 N N . SER A 1 95 ? 1.496 14.980 7.669 1.00 95.62 95 SER A N 1
ATOM 743 C CA . SER A 1 95 ? 2.114 14.914 6.337 1.00 95.62 95 SER A CA 1
ATOM 744 C C . SER A 1 95 ? 2.432 13.467 5.959 1.00 95.62 95 SER A C 1
ATOM 746 O O . SER A 1 95 ? 2.170 13.036 4.831 1.00 95.62 95 SER A O 1
ATOM 748 N N . GLU A 1 96 ? 2.927 12.682 6.919 1.00 95.06 96 GLU A N 1
ATOM 749 C CA . GLU A 1 96 ? 3.139 11.244 6.737 1.00 95.06 96 GLU A CA 1
ATOM 750 C C . GLU A 1 96 ? 1.833 10.471 6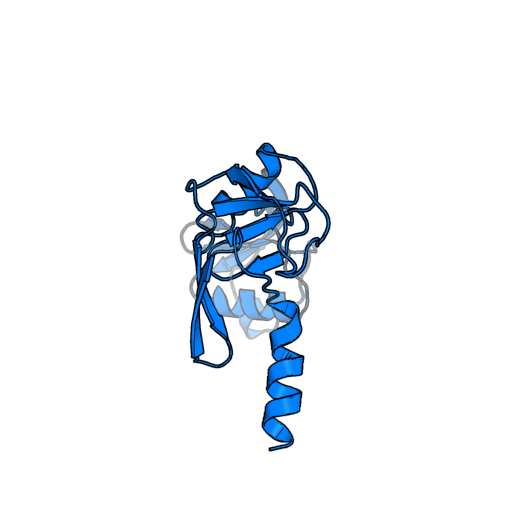.571 1.00 95.06 96 GLU A C 1
ATOM 752 O O . GLU A 1 96 ? 1.758 9.566 5.736 1.00 95.06 96 GLU A O 1
ATOM 757 N N . ALA A 1 97 ? 0.789 10.839 7.315 1.00 96.75 97 ALA A N 1
ATOM 758 C CA . ALA A 1 97 ? -0.529 10.233 7.171 1.00 96.75 97 ALA A CA 1
ATOM 759 C C . ALA A 1 97 ? -1.115 10.459 5.765 1.00 96.75 97 ALA A C 1
ATOM 761 O O . ALA A 1 97 ? -1.637 9.525 5.147 1.00 96.75 97 ALA A O 1
ATOM 762 N N . GLU A 1 98 ? -0.982 11.669 5.216 1.00 96.12 98 GLU A N 1
ATOM 763 C CA . GLU A 1 98 ? -1.393 11.965 3.843 1.00 96.12 98 GLU A CA 1
ATOM 764 C C . GLU A 1 98 ? -0.584 11.182 2.804 1.00 96.12 98 GLU A C 1
ATOM 766 O O . GLU A 1 98 ? -1.151 10.670 1.833 1.00 96.12 98 GLU A O 1
ATOM 771 N N . TYR A 1 99 ? 0.734 11.071 2.992 1.00 94.75 99 TYR A N 1
ATOM 772 C CA . TYR A 1 99 ? 1.584 10.260 2.122 1.00 94.75 99 TYR A CA 1
ATOM 773 C C . TYR A 1 99 ? 1.177 8.779 2.162 1.00 94.75 99 TYR A C 1
ATOM 775 O O . TYR A 1 99 ? 1.061 8.129 1.116 1.00 94.75 99 TYR A O 1
ATOM 783 N N . LEU A 1 100 ? 0.891 8.243 3.351 1.00 94.31 100 LEU A N 1
ATOM 784 C CA . LEU A 1 100 ? 0.438 6.867 3.528 1.00 94.31 100 LEU A CA 1
ATOM 785 C C . LEU A 1 100 ? -0.886 6.602 2.791 1.00 94.31 100 LEU A C 1
ATOM 787 O O . LEU A 1 100 ? -0.991 5.599 2.087 1.00 94.31 100 LEU A O 1
ATOM 791 N N . LEU A 1 101 ? -1.861 7.513 2.872 1.00 94.62 101 LEU A N 1
ATOM 792 C CA . LEU A 1 101 ? -3.106 7.399 2.100 1.00 94.62 101 LEU A CA 1
ATOM 793 C C . LEU A 1 101 ? -2.864 7.416 0.591 1.00 94.62 101 LEU A C 1
ATOM 795 O O . LEU A 1 101 ? -3.397 6.574 -0.129 1.00 94.62 101 LEU A O 1
ATOM 799 N N . LYS A 1 102 ? -2.042 8.354 0.104 1.00 93.06 102 LYS A N 1
ATOM 800 C CA . LYS A 1 102 ? -1.738 8.480 -1.332 1.00 93.06 102 LYS A CA 1
ATOM 801 C C . LYS A 1 102 ? -0.992 7.255 -1.867 1.00 93.06 102 LYS A C 1
ATOM 803 O O . LYS A 1 102 ? -1.212 6.857 -3.007 1.00 93.06 102 LYS A O 1
ATOM 808 N N . SER A 1 103 ? -0.129 6.648 -1.053 1.00 90.81 103 SER A N 1
ATOM 809 C CA . SER A 1 103 ? 0.668 5.477 -1.443 1.00 90.81 103 SER A CA 1
ATOM 810 C C . SER A 1 103 ? -0.104 4.151 -1.403 1.00 90.81 103 SER A C 1
ATOM 812 O O . SER A 1 103 ? 0.324 3.186 -2.039 1.00 90.81 103 SER A O 1
ATOM 814 N N . ARG A 1 104 ? -1.233 4.071 -0.681 1.00 91.50 104 ARG A N 1
ATOM 815 C CA . ARG A 1 104 ? -2.001 2.829 -0.485 1.00 91.50 104 ARG A CA 1
ATOM 816 C C . ARG A 1 104 ? -3.509 3.042 -0.675 1.00 91.50 104 ARG A C 1
ATOM 818 O O . ARG A 1 104 ? -4.209 3.321 0.295 1.00 91.50 104 ARG A O 1
ATOM 825 N N . PRO A 1 105 ? -4.046 2.779 -1.883 1.00 90.38 105 PRO A N 1
ATOM 826 C CA . PRO A 1 105 ? -5.463 2.998 -2.202 1.00 90.38 105 PRO A CA 1
ATOM 827 C C . PRO A 1 105 ? -6.473 2.201 -1.361 1.00 90.38 105 PRO A C 1
ATOM 829 O O . PRO A 1 105 ? -7.652 2.540 -1.337 1.00 90.38 105 PRO A O 1
ATOM 832 N N . SER A 1 106 ? -6.046 1.122 -0.695 1.00 94.62 106 SER A N 1
ATOM 833 C CA . SER A 1 106 ? -6.903 0.334 0.199 1.00 94.62 106 SER A CA 1
ATOM 834 C C . SER A 1 106 ? -7.170 1.010 1.547 1.00 94.62 106 SER A C 1
ATOM 836 O O . SER A 1 106 ? -8.121 0.632 2.232 1.00 94.62 106 SER A O 1
ATOM 838 N N . ILE A 1 107 ? -6.354 1.993 1.936 1.00 97.38 107 ILE A N 1
ATOM 839 C CA . ILE A 1 107 ? -6.522 2.742 3.18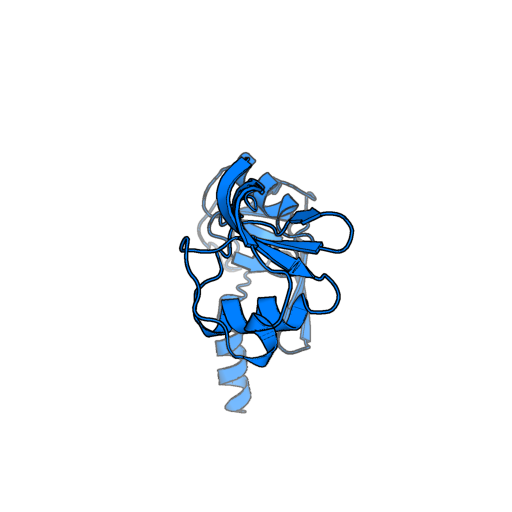0 1.00 97.38 107 ILE A CA 1
ATOM 840 C C . ILE A 1 107 ? -7.474 3.909 2.911 1.00 97.38 107 ILE A C 1
ATOM 842 O O . ILE A 1 107 ? -7.261 4.704 2.001 1.00 97.38 107 ILE A O 1
ATOM 846 N N . HIS A 1 108 ? -8.523 4.029 3.720 1.00 98.12 108 HIS A N 1
ATOM 847 C CA . HIS A 1 108 ? -9.451 5.157 3.679 1.00 98.12 108 HIS A CA 1
ATOM 848 C C . HIS A 1 108 ? -9.277 6.124 4.852 1.00 98.12 108 HIS A C 1
ATOM 850 O O . HIS A 1 108 ? -9.727 7.264 4.751 1.00 98.12 108 HIS A O 1
ATOM 856 N N . THR A 1 109 ? -8.655 5.685 5.951 1.00 98.62 109 THR A N 1
ATOM 857 C CA . THR A 1 109 ? -8.441 6.498 7.156 1.00 98.62 109 THR A CA 1
ATOM 858 C C . THR A 1 109 ? -7.098 6.170 7.796 1.00 98.62 109 THR A C 1
ATOM 860 O O . THR A 1 109 ? -6.728 5.000 7.914 1.00 98.62 109 THR A O 1
ATOM 863 N N . VAL A 1 110 ? -6.396 7.203 8.255 1.00 98.44 110 VAL A N 1
ATOM 864 C CA . VAL A 1 110 ? -5.194 7.076 9.081 1.00 98.44 110 VAL A CA 1
ATOM 865 C C . VAL A 1 110 ? -5.474 7.674 10.455 1.00 98.44 110 VAL A C 1
ATOM 867 O O . VAL A 1 110 ? -5.891 8.826 10.563 1.00 98.44 110 VAL A O 1
ATOM 870 N N . LEU A 1 111 ? -5.254 6.879 11.497 1.00 98.38 111 LEU A N 1
ATOM 871 C CA . LEU A 1 111 ? -5.455 7.244 12.894 1.00 98.38 111 LEU A CA 1
ATOM 872 C C . LEU A 1 111 ? -4.115 7.415 13.607 1.00 98.38 111 LEU A C 1
ATOM 874 O O . LEU A 1 111 ? -3.183 6.647 13.376 1.00 98.38 111 LEU A O 1
ATOM 878 N N . HIS A 1 112 ? -4.069 8.350 14.546 1.00 97.62 112 HIS A N 1
ATOM 879 C CA . HIS A 1 112 ? -3.058 8.436 15.590 1.00 97.62 112 HIS A CA 1
ATOM 880 C C . HIS A 1 112 ? -3.618 7.874 16.900 1.00 97.62 112 HIS A C 1
ATOM 882 O O . HIS A 1 112 ? -4.775 8.122 17.246 1.00 97.62 112 HIS A O 1
ATOM 888 N N . CYS A 1 113 ? -2.812 7.095 17.621 1.00 95.25 113 CYS A N 1
ATOM 889 C CA . CYS A 1 113 ? -3.185 6.505 18.905 1.00 95.25 113 CYS A CA 1
ATOM 890 C C . CYS A 1 113 ? -2.831 7.460 20.057 1.00 95.25 113 CYS A C 1
ATOM 892 O O . CYS A 1 113 ? -1.680 7.520 20.471 1.00 95.25 113 CYS A O 1
ATOM 894 N N . GLU A 1 114 ? -3.822 8.153 20.617 1.00 95.25 114 GLU A N 1
ATOM 895 C CA . GLU A 1 114 ? -3.618 9.182 21.654 1.00 95.25 114 GLU A CA 1
ATOM 896 C C . GLU A 1 114 ? -3.430 8.610 23.066 1.00 95.25 114 GLU A C 1
ATOM 898 O O . GLU A 1 114 ? -3.072 9.327 24.000 1.00 95.25 114 GLU A O 1
ATOM 903 N N . SER A 1 115 ? -3.717 7.322 23.262 1.00 93.81 115 SER A N 1
ATOM 904 C CA . SER A 1 115 ? -3.618 6.687 24.574 1.00 93.81 115 SER A CA 1
ATOM 905 C C . SER A 1 115 ? -3.063 5.264 24.502 1.00 93.81 115 SER A C 1
ATOM 907 O O . SER A 1 115 ? -3.251 4.571 23.497 1.00 93.81 115 SER A O 1
ATOM 909 N N . PRO A 1 116 ? -2.474 4.752 25.601 1.00 93.62 116 PRO A N 1
ATOM 910 C CA . PRO A 1 116 ? -2.297 3.314 25.771 1.00 93.62 116 PRO A CA 1
ATOM 911 C C . PRO A 1 116 ? -3.658 2.598 25.808 1.00 93.62 116 PRO A C 1
ATOM 913 O O . PRO A 1 116 ? -4.714 3.228 25.789 1.00 93.62 116 PRO A O 1
ATOM 916 N N . VAL A 1 117 ? -3.635 1.265 25.868 1.00 94.81 117 VAL A N 1
ATOM 917 C CA . VAL A 1 117 ? -4.841 0.461 26.124 1.00 94.81 117 VAL A CA 1
ATOM 918 C C . VAL A 1 117 ? -5.302 0.683 27.565 1.00 94.81 117 VAL A C 1
ATOM 920 O O . VAL A 1 117 ? -4.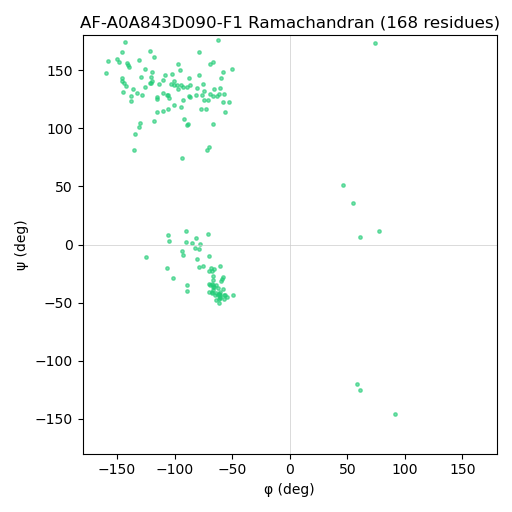494 0.520 28.479 1.00 94.81 117 VAL A O 1
ATOM 923 N N . PHE A 1 118 ? -6.581 0.991 27.783 1.00 93.19 118 PHE A N 1
ATOM 924 C CA . PHE A 1 118 ? -7.118 1.238 29.125 1.00 93.19 118 PHE A CA 1
ATOM 925 C C . PHE A 1 118 ? -8.565 0.754 29.301 1.00 93.19 118 PHE A C 1
ATOM 927 O O . PHE A 1 118 ? -9.277 0.473 28.335 1.00 93.19 118 PHE A O 1
ATOM 934 N N . GLY A 1 119 ? -8.990 0.679 30.566 1.00 94.50 119 GLY A N 1
ATOM 935 C CA . GLY A 1 119 ? -10.346 0.302 30.963 1.00 94.50 119 GLY A CA 1
ATOM 936 C C . GLY A 1 119 ? -10.658 -1.188 30.806 1.00 94.50 119 GLY A C 1
ATOM 937 O O . GLY A 1 119 ? -9.877 -1.964 30.254 1.00 94.50 119 GLY A O 1
ATOM 938 N N . GLU A 1 120 ? -11.835 -1.574 31.291 1.00 94.69 120 GLU A N 1
ATOM 939 C CA . GLU A 1 120 ? -12.353 -2.947 31.228 1.00 94.69 120 GLU A CA 1
ATOM 940 C C . GLU A 1 120 ? -12.513 -3.435 29.781 1.00 94.69 120 GLU A C 1
ATOM 942 O O . GLU A 1 120 ? -12.096 -4.537 29.436 1.00 94.69 120 GLU A O 1
ATOM 947 N N . TYR A 1 121 ? -12.999 -2.560 28.898 1.00 93.56 121 TYR A N 1
ATOM 948 C CA . TYR A 1 121 ? -13.168 -2.847 27.471 1.00 93.56 121 TYR A CA 1
ATOM 949 C C . TYR A 1 121 ? -11.866 -2.782 26.658 1.00 93.56 121 TYR A C 1
ATOM 951 O O . TYR A 1 121 ? -11.888 -3.006 25.446 1.00 93.56 121 TYR A O 1
ATOM 959 N N . ARG A 1 122 ? -10.727 -2.481 27.304 1.00 95.25 122 ARG A N 1
ATOM 960 C CA . ARG A 1 122 ? -9.391 -2.447 26.680 1.00 95.25 122 ARG A CA 1
ATOM 961 C C . ARG A 1 122 ? -9.329 -1.529 25.447 1.00 95.25 122 ARG A C 1
ATOM 963 O O . ARG A 1 122 ? -8.619 -1.815 24.482 1.00 95.25 122 ARG A O 1
ATOM 970 N N . ILE A 1 123 ? -10.055 -0.417 25.475 1.00 94.69 123 ILE A N 1
ATOM 971 C CA . ILE A 1 123 ? -10.123 0.532 24.359 1.00 94.69 123 ILE A CA 1
ATOM 972 C C . ILE A 1 123 ? -8.882 1.434 24.305 1.00 94.69 123 ILE A C 1
ATOM 974 O O . ILE A 1 123 ? -8.094 1.518 25.252 1.00 94.69 123 ILE A O 1
ATOM 978 N N . LYS A 1 124 ? -8.714 2.109 23.168 1.00 95.00 124 LYS A N 1
ATOM 979 C CA . LYS A 1 124 ? -7.715 3.158 22.932 1.00 95.00 124 LYS A CA 1
ATOM 980 C C . LYS A 1 124 ? -8.434 4.405 22.424 1.00 95.00 124 LYS A C 1
ATOM 982 O O . LYS A 1 124 ? -9.468 4.291 21.769 1.00 95.00 124 LYS A O 1
ATOM 987 N N . LYS A 1 125 ? -7.884 5.585 22.703 1.00 95.62 125 LYS A N 1
ATOM 988 C CA . LYS A 1 125 ? -8.328 6.837 22.084 1.00 95.62 125 LYS A CA 1
ATOM 989 C C . LYS A 1 125 ? -7.588 7.044 20.771 1.00 95.62 125 LYS A C 1
ATOM 991 O O . LYS A 1 125 ? -6.381 6.809 20.693 1.00 95.62 125 LYS A O 1
ATOM 996 N N . PHE A 1 126 ? -8.328 7.469 19.757 1.00 97.25 126 PHE A N 1
ATOM 997 C CA . PHE A 1 126 ? -7.802 7.715 18.426 1.00 97.25 126 PHE A CA 1
ATOM 998 C C . PHE A 1 126 ? -8.223 9.091 17.941 1.00 97.25 126 PHE A C 1
ATOM 1000 O O . PHE A 1 126 ? -9.363 9.499 18.158 1.00 97.25 126 PHE A O 1
ATOM 1007 N N . ARG A 1 127 ? -7.327 9.732 17.197 1.00 97.75 127 ARG A N 1
ATOM 1008 C CA . ARG A 1 127 ? -7.625 10.915 16.395 1.00 97.75 127 ARG A CA 1
ATOM 1009 C C . ARG A 1 127 ? -7.337 10.628 14.934 1.00 97.75 127 ARG A C 1
ATOM 1011 O O . ARG A 1 127 ? -6.361 9.951 14.615 1.00 97.75 127 ARG A O 1
ATOM 1018 N N . VAL A 1 128 ? -8.181 11.130 14.043 1.00 98.44 128 VAL A N 1
ATOM 1019 C CA . VAL A 1 128 ? -7.960 11.023 12.601 1.00 98.44 128 VAL A CA 1
ATOM 1020 C C . VAL A 1 128 ? -6.864 12.009 12.200 1.00 98.44 128 VAL A C 1
ATOM 1022 O O . VAL A 1 128 ? -6.955 13.201 12.486 1.00 98.44 128 VAL A O 1
ATOM 1025 N N . LEU A 1 129 ? -5.809 11.503 11.561 1.00 98.12 129 LEU A N 1
ATOM 1026 C CA . LEU A 1 129 ? -4.762 12.334 10.963 1.00 98.12 129 LEU A CA 1
ATOM 1027 C C . LEU A 1 129 ? -5.104 12.699 9.521 1.00 98.12 129 LEU A C 1
ATOM 1029 O O . LEU A 1 129 ? -4.848 13.819 9.096 1.00 98.12 129 LEU A O 1
ATOM 1033 N N . ALA A 1 130 ? -5.664 11.750 8.766 1.00 98.00 130 ALA A N 1
ATOM 1034 C CA . ALA A 1 130 ? -6.018 11.962 7.371 1.00 98.00 130 ALA A CA 1
ATOM 1035 C C . ALA A 1 130 ? -7.100 10.978 6.893 1.00 98.00 130 ALA A C 1
ATOM 1037 O O . ALA A 1 130 ? -7.242 9.864 7.412 1.00 98.00 130 ALA A O 1
ATOM 1038 N N . GLY A 1 131 ? -7.807 11.357 5.826 1.00 98.06 131 GLY A N 1
ATOM 1039 C CA . GLY A 1 131 ? -8.797 10.513 5.155 1.00 98.06 131 GLY A CA 1
ATOM 1040 C C . GLY A 1 131 ? -10.207 10.699 5.710 1.00 98.06 131 GLY A C 1
ATOM 1041 O O . GLY A 1 131 ? -10.609 11.808 6.049 1.00 98.06 131 GLY A O 1
ATOM 1042 N N . LYS A 1 132 ? -10.997 9.623 5.744 1.00 98.38 132 LYS A N 1
ATOM 1043 C CA . LYS A 1 132 ? -12.386 9.664 6.222 1.00 98.38 132 LYS A CA 1
ATOM 1044 C C . LYS A 1 132 ? -12.435 9.746 7.747 1.00 98.38 132 LYS A C 1
ATOM 1046 O O . LYS A 1 132 ? -11.751 8.971 8.414 1.00 98.38 132 LYS A O 1
ATOM 1051 N N . GLU A 1 133 ? -13.323 10.583 8.273 1.00 98.25 133 GLU A N 1
ATOM 1052 C CA . GLU A 1 133 ? -13.573 10.726 9.712 1.00 98.25 133 GLU A CA 1
ATOM 1053 C C . GLU A 1 133 ? -14.320 9.497 10.270 1.00 98.25 133 GLU A C 1
ATOM 1055 O O . GLU A 1 133 ? -15.550 9.472 10.350 1.00 98.25 133 GLU A O 1
ATOM 1060 N N . THR A 1 134 ? -13.601 8.408 10.561 1.00 98.38 134 THR A N 1
ATOM 1061 C CA . THR A 1 134 ? -14.200 7.172 11.084 1.00 98.38 134 THR A CA 1
ATOM 1062 C C . THR A 1 134 ? -13.195 6.260 11.789 1.00 98.38 134 THR A C 1
ATOM 1064 O O . THR A 1 134 ? -12.042 6.143 11.388 1.00 98.38 134 THR A O 1
ATOM 1067 N N . THR A 1 135 ? -13.664 5.533 12.801 1.00 98.19 135 THR A N 1
ATOM 1068 C CA . THR A 1 135 ? -12.947 4.425 13.460 1.00 98.19 135 THR A CA 1
ATOM 1069 C C . THR A 1 135 ? -13.482 3.051 13.058 1.00 98.19 135 THR A C 1
ATOM 1071 O O . THR A 1 135 ? -13.017 2.030 13.572 1.00 98.19 135 THR A O 1
ATOM 1074 N N . ARG A 1 136 ? -14.459 3.006 12.142 1.00 98.38 136 ARG A N 1
ATOM 1075 C CA . ARG A 1 136 ? -15.124 1.778 11.709 1.00 98.38 136 ARG A CA 1
ATOM 1076 C C . ARG A 1 136 ? -14.534 1.245 10.412 1.00 98.38 136 ARG A C 1
ATOM 1078 O O . ARG A 1 136 ? -14.312 1.990 9.461 1.00 98.38 136 ARG A O 1
ATOM 1085 N N . THR A 1 137 ? -14.341 -0.068 10.340 1.00 98.38 137 THR A N 1
ATOM 1086 C CA . THR A 1 137 ? -13.820 -0.723 9.139 1.00 98.38 137 THR A CA 1
ATOM 1087 C C . THR A 1 137 ? -14.324 -2.155 8.976 1.00 98.38 137 THR A C 1
ATOM 1089 O O . THR A 1 137 ? -14.758 -2.797 9.934 1.00 98.38 137 THR A O 1
ATOM 1092 N N . SER A 1 138 ? -14.255 -2.657 7.741 1.00 97.81 138 SER A N 1
ATOM 1093 C CA . SER A 1 138 ? -14.403 -4.081 7.440 1.00 97.81 138 SER A CA 1
ATOM 1094 C C . SER A 1 138 ? -13.014 -4.704 7.420 1.00 97.81 138 SER A C 1
ATOM 1096 O O . SER A 1 138 ? -12.158 -4.301 6.635 1.00 97.81 138 SER A O 1
ATOM 1098 N N . TYR A 1 139 ? -12.811 -5.731 8.230 1.00 97.69 139 TYR A N 1
ATOM 1099 C CA . TYR A 1 139 ? -11.571 -6.491 8.290 1.00 97.69 139 TYR A CA 1
ATOM 1100 C C . TYR A 1 139 ? -11.808 -7.913 7.790 1.00 97.69 139 TYR A C 1
ATOM 1102 O O . TYR A 1 139 ? -12.839 -8.511 8.093 1.00 97.69 139 TYR A O 1
ATOM 1110 N N . ILE A 1 140 ? -10.876 -8.434 6.995 1.00 96.81 140 ILE A N 1
ATOM 1111 C CA . ILE A 1 140 ? -10.910 -9.818 6.527 1.00 96.81 140 ILE A CA 1
ATOM 1112 C C . ILE A 1 140 ? -9.710 -10.543 7.117 1.00 96.81 140 ILE A C 1
ATOM 1114 O O . ILE A 1 140 ? -8.573 -10.110 6.947 1.00 96.81 140 ILE A O 1
ATOM 1118 N N . GLU A 1 141 ? -9.977 -11.664 7.772 1.00 96.69 141 GLU A N 1
ATOM 1119 C CA . GLU A 1 141 ? -8.961 -12.555 8.313 1.00 96.69 141 GLU A CA 1
ATOM 1120 C C . GLU A 1 141 ? -9.366 -14.001 8.042 1.00 96.69 141 GLU A C 1
ATOM 1122 O O . GLU A 1 141 ? -10.456 -14.424 8.420 1.00 96.69 141 GLU A O 1
ATOM 1127 N N . TYR A 1 142 ? -8.493 -14.755 7.365 1.00 95.06 142 TYR A N 1
ATOM 1128 C CA . TYR A 1 142 ? -8.727 -16.161 7.006 1.00 95.06 142 TYR A CA 1
ATOM 1129 C C . TYR A 1 142 ? -10.130 -16.401 6.411 1.00 95.06 142 TYR A C 1
ATOM 1131 O O . TYR A 1 142 ? -10.877 -17.250 6.882 1.00 95.06 142 TYR A O 1
ATOM 1139 N N . ASN A 1 143 ? -10.502 -15.603 5.399 1.00 95.31 143 ASN A N 1
ATOM 1140 C CA . ASN A 1 143 ? -11.816 -15.581 4.730 1.00 95.31 143 ASN A CA 1
ATOM 1141 C C . ASN A 1 143 ? -13.034 -15.232 5.609 1.00 95.31 143 ASN A C 1
ATOM 1143 O O . ASN A 1 143 ? -14.159 -15.236 5.113 1.00 95.31 143 ASN A O 1
ATOM 1147 N N . ASN A 1 144 ? -12.834 -14.851 6.869 1.00 95.56 144 ASN A N 1
ATOM 1148 C CA . ASN A 1 144 ? -13.892 -14.345 7.738 1.00 95.56 144 ASN A CA 1
ATOM 1149 C C . ASN A 1 144 ? -13.929 -12.820 7.680 1.00 95.56 144 ASN A C 1
ATOM 1151 O O . ASN A 1 144 ? -12.885 -12.166 7.707 1.00 95.56 144 ASN A O 1
ATOM 1155 N N . ARG A 1 145 ? -15.135 -12.250 7.603 1.00 97.31 145 ARG A N 1
ATOM 1156 C CA . ARG A 1 145 ? -15.349 -10.802 7.549 1.00 97.31 145 ARG A CA 1
ATOM 1157 C C . ARG A 1 145 ? -15.877 -10.298 8.886 1.00 97.31 145 ARG A C 1
ATOM 1159 O O . ARG A 1 145 ? -16.899 -10.771 9.370 1.00 97.31 145 ARG A O 1
ATOM 1166 N N . PHE A 1 146 ? -15.220 -9.279 9.419 1.00 96.94 146 PHE A N 1
ATOM 1167 C CA . PHE A 1 146 ? -15.571 -8.623 10.671 1.00 96.94 146 PHE A CA 1
ATOM 1168 C C . PHE A 1 146 ? -15.864 -7.148 10.413 1.00 96.94 146 PHE A C 1
ATOM 1170 O O . PHE A 1 146 ? -15.142 -6.494 9.659 1.00 96.94 146 PHE A O 1
ATOM 1177 N N . THR A 1 147 ? -16.895 -6.617 11.065 1.00 97.81 147 THR A N 1
ATOM 1178 C CA . THR A 1 147 ? -17.112 -5.170 11.163 1.00 97.81 147 THR A CA 1
ATOM 1179 C C . THR A 1 147 ? -16.622 -4.731 12.529 1.00 97.81 147 THR A C 1
ATOM 1181 O O . THR A 1 147 ? -17.101 -5.235 13.542 1.00 97.81 147 THR A O 1
ATOM 1184 N N . ILE A 1 148 ? -15.650 -3.828 12.552 1.00 97.06 148 ILE A N 1
ATOM 1185 C CA . ILE A 1 148 ? -14.944 -3.439 13.772 1.00 97.06 148 ILE A CA 1
ATOM 1186 C C . ILE A 1 148 ? -15.032 -1.930 13.907 1.00 97.06 148 ILE A C 1
ATOM 1188 O O . ILE A 1 148 ? -14.822 -1.215 12.930 1.00 97.06 148 ILE A O 1
ATOM 1192 N N . ASP A 1 149 ? -15.318 -1.460 15.115 1.00 97.69 149 ASP A N 1
ATOM 1193 C CA . ASP A 1 149 ? -15.229 -0.055 15.484 1.00 97.69 149 ASP A CA 1
ATOM 1194 C C . ASP A 1 149 ? -14.179 0.104 16.587 1.00 97.69 149 ASP A C 1
ATOM 1196 O O . ASP A 1 149 ? -14.374 -0.314 17.731 1.00 97.69 149 ASP A O 1
ATOM 1200 N N . LEU A 1 150 ? -13.029 0.660 16.209 1.00 97.06 150 LEU A N 1
ATOM 1201 C CA . LEU A 1 150 ? -11.843 0.721 17.063 1.00 97.06 150 LEU A CA 1
ATOM 1202 C C . LEU A 1 150 ? -12.024 1.651 18.270 1.00 97.06 150 LEU A C 1
ATOM 1204 O O . LEU A 1 150 ? -11.308 1.500 19.257 1.00 97.06 150 LEU A O 1
ATOM 1208 N N . ALA A 1 151 ? -12.981 2.584 18.220 1.00 96.00 151 ALA A N 1
ATOM 1209 C CA . ALA A 1 151 ? -13.264 3.489 19.332 1.00 96.00 151 ALA A CA 1
ATOM 1210 C C . ALA A 1 151 ? -13.911 2.777 20.533 1.00 96.00 151 ALA A C 1
ATOM 1212 O O . ALA A 1 151 ? -13.828 3.270 21.657 1.00 96.00 151 ALA A O 1
ATOM 1213 N N . VAL A 1 152 ? -14.559 1.630 20.302 1.00 96.00 152 VAL A N 1
ATOM 1214 C CA . VAL A 1 152 ? -15.374 0.940 21.317 1.00 96.00 152 VAL A CA 1
ATOM 1215 C C . VAL A 1 152 ? -14.963 -0.511 21.560 1.00 96.00 152 VAL A C 1
ATOM 1217 O O . VAL A 1 152 ? -15.428 -1.112 22.524 1.00 96.00 152 VAL A O 1
ATOM 1220 N N . ALA A 1 153 ? -14.090 -1.082 20.725 1.00 94.50 153 ALA A N 1
ATOM 1221 C CA . ALA A 1 153 ? -13.632 -2.459 20.866 1.00 94.50 153 ALA A CA 1
ATOM 1222 C C . ALA A 1 153 ? -12.119 -2.588 20.660 1.00 94.50 153 ALA A C 1
ATOM 1224 O O . ALA A 1 153 ? -11.554 -2.090 19.684 1.00 94.50 153 ALA A O 1
ATOM 1225 N N . TYR A 1 154 ? -11.465 -3.332 21.555 1.00 95.12 154 TYR A N 1
ATOM 1226 C CA . TYR A 1 154 ? -10.083 -3.746 21.348 1.00 95.12 154 TYR A CA 1
ATOM 1227 C C . TYR A 1 154 ? -9.979 -4.710 20.166 1.00 95.12 154 TYR A C 1
ATOM 1229 O O . TYR A 1 154 ? -10.630 -5.756 20.135 1.00 95.12 154 TYR A O 1
ATOM 1237 N N . PHE A 1 155 ? -9.084 -4.406 19.232 1.00 95.81 155 PHE A N 1
ATOM 1238 C CA . PHE A 1 155 ? -8.726 -5.320 18.162 1.00 95.81 155 PHE A CA 1
ATOM 1239 C C . PHE A 1 155 ? -7.251 -5.172 17.790 1.00 95.81 155 PHE A C 1
ATOM 1241 O O . PHE A 1 155 ? -6.715 -4.065 17.771 1.00 95.81 155 PHE A O 1
ATOM 1248 N N . SER A 1 156 ? -6.599 -6.290 17.465 1.00 94.81 156 SER A N 1
ATOM 1249 C CA . SER A 1 156 ? -5.291 -6.283 16.811 1.00 94.81 156 SER A CA 1
ATOM 1250 C C . SER A 1 156 ? -5.240 -7.340 15.715 1.00 94.81 156 SER A C 1
ATOM 1252 O O . SER A 1 156 ? -5.512 -8.529 15.944 1.00 94.81 156 SER A O 1
ATOM 1254 N N . ALA A 1 157 ? -4.837 -6.895 14.525 1.00 95.62 157 ALA A N 1
ATOM 1255 C CA . ALA A 1 157 ? -4.612 -7.760 13.371 1.00 95.62 157 ALA A CA 1
ATOM 1256 C C . ALA A 1 157 ? -3.400 -8.685 13.590 1.00 95.62 157 ALA A C 1
ATOM 1258 O O . ALA A 1 157 ? -3.321 -9.764 13.010 1.00 95.62 157 ALA A O 1
ATOM 1259 N N . ARG A 1 158 ? -2.474 -8.314 14.487 1.00 95.38 158 ARG A N 1
ATOM 1260 C CA . ARG A 1 158 ? -1.267 -9.105 14.797 1.00 95.38 158 ARG A CA 1
ATOM 1261 C C . ARG A 1 158 ? -1.573 -10.444 15.471 1.00 95.38 158 ARG A C 1
ATOM 1263 O O . ARG A 1 158 ? -0.757 -11.356 15.412 1.00 95.38 158 ARG A O 1
ATOM 1270 N N . LEU A 1 159 ? -2.747 -10.574 16.086 1.00 96.56 159 LEU A N 1
ATOM 1271 C CA . LEU A 1 159 ? -3.184 -11.799 16.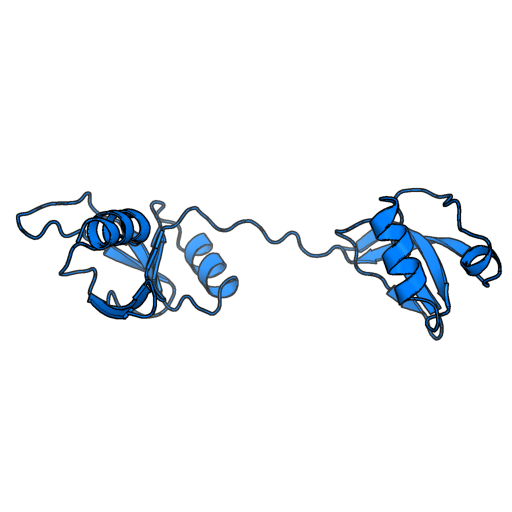759 1.00 96.56 159 LEU A CA 1
ATOM 1272 C C . LEU A 1 159 ? -3.838 -12.821 15.812 1.00 96.56 159 LEU A C 1
ATOM 1274 O O . LEU A 1 159 ? -4.245 -13.886 16.270 1.00 96.56 159 LEU A O 1
ATOM 1278 N N . ALA A 1 160 ? -3.918 -12.535 14.508 1.00 96.56 160 ALA A N 1
ATOM 1279 C CA . ALA A 1 160 ? -4.536 -13.421 13.520 1.00 96.56 160 ALA A CA 1
ATOM 1280 C C . ALA A 1 160 ? -3.938 -14.839 13.544 1.00 96.56 160 ALA A C 1
ATOM 1282 O O . ALA A 1 160 ? -4.652 -15.840 13.564 1.00 96.56 160 ALA A O 1
ATOM 1283 N N . ASN A 1 161 ? -2.607 -14.933 13.606 1.00 96.12 161 ASN A N 1
ATOM 1284 C CA . ASN A 1 161 ? -1.908 -16.220 13.631 1.00 96.12 161 ASN A CA 1
ATOM 1285 C C . ASN A 1 161 ? -2.163 -16.998 14.923 1.00 96.12 161 ASN A C 1
ATOM 1287 O O . ASN A 1 161 ? -2.253 -18.224 14.887 1.00 96.12 161 ASN A O 1
ATOM 1291 N N . GLU A 1 162 ? -2.314 -16.298 16.048 1.00 98.00 162 GLU A N 1
ATOM 1292 C CA . GLU A 1 162 ? -2.610 -16.933 17.331 1.00 98.00 162 GLU A CA 1
ATOM 1293 C C . GLU A 1 162 ? -4.036 -17.491 17.354 1.00 98.00 162 GLU A C 1
ATOM 1295 O O . GLU A 1 162 ? -4.242 -18.631 17.765 1.00 98.00 162 GLU A O 1
ATOM 1300 N N . ARG A 1 163 ? -5.008 -16.754 16.797 1.00 96.81 163 ARG A N 1
ATOM 1301 C CA . ARG A 1 163 ? -6.376 -17.263 16.601 1.00 96.81 163 ARG A CA 1
ATOM 1302 C C . ARG A 1 163 ? -6.391 -18.536 15.757 1.00 96.81 163 ARG A C 1
ATOM 1304 O O . ARG A 1 163 ? -7.039 -19.508 16.135 1.00 96.81 163 ARG A O 1
ATOM 1311 N N . GLN A 1 164 ? -5.622 -18.578 14.668 1.00 96.44 164 GLN A N 1
ATOM 1312 C CA . GLN A 1 164 ? -5.488 -19.800 13.868 1.00 96.44 164 GLN A CA 1
ATOM 1313 C C . GLN A 1 164 ? -4.780 -20.933 14.604 1.00 96.44 164 GLN A C 1
ATOM 1315 O O . GLN A 1 164 ? -5.128 -22.095 14.413 1.00 96.44 164 GLN A O 1
ATOM 1320 N N . ARG A 1 165 ? -3.774 -20.626 15.429 1.00 97.31 165 ARG A N 1
ATOM 1321 C CA . ARG A 1 165 ? -3.088 -21.636 16.238 1.00 97.31 165 ARG A CA 1
ATOM 1322 C C . ARG A 1 165 ? -4.061 -22.317 17.193 1.00 97.31 165 ARG A C 1
ATOM 1324 O O . ARG A 1 165 ? -4.042 -23.538 17.264 1.00 97.31 165 ARG A O 1
ATOM 1331 N N . VAL A 1 166 ? -4.909 -21.546 17.875 1.00 97.69 166 VAL A N 1
ATOM 1332 C CA . VAL A 1 166 ? -5.941 -22.077 18.777 1.00 97.69 166 VAL A CA 1
ATOM 1333 C C . VAL A 1 166 ? -6.987 -22.885 18.012 1.00 97.69 166 VAL A C 1
ATOM 1335 O O . VAL A 1 166 ? -7.317 -23.982 18.446 1.00 97.69 166 VAL A O 1
ATOM 1338 N N . LEU A 1 167 ? -7.451 -22.399 16.855 1.00 96.50 167 LEU A N 1
ATOM 1339 C CA . LEU A 1 167 ? -8.417 -23.126 16.024 1.00 96.50 167 LEU A CA 1
ATOM 1340 C C . LEU A 1 167 ? -7.906 -24.513 15.610 1.00 96.50 167 LEU A C 1
ATOM 1342 O O . LEU A 1 167 ? -8.673 -25.460 15.607 1.00 96.50 167 LEU A O 1
ATOM 1346 N N . ARG A 1 168 ? -6.610 -24.654 15.302 1.00 95.75 168 ARG A N 1
ATOM 1347 C CA . ARG A 1 168 ? -6.000 -25.951 14.947 1.00 95.75 168 ARG A CA 1
ATOM 1348 C C . ARG A 1 168 ? -5.875 -26.940 16.112 1.00 95.75 168 ARG A C 1
ATOM 1350 O O . ARG A 1 168 ? -5.462 -28.071 15.880 1.00 95.75 168 ARG A O 1
ATOM 1357 N N . LEU A 1 169 ? -6.128 -26.508 17.347 1.00 96.50 169 LEU A N 1
ATOM 1358 C CA . LEU A 1 169 ? -6.138 -27.377 18.529 1.00 96.50 169 LEU A CA 1
ATOM 1359 C C . LEU A 1 169 ? -7.537 -27.917 18.852 1.00 96.50 169 LEU A C 1
ATOM 1361 O O . LEU A 1 169 ? -7.656 -28.743 19.755 1.00 96.50 169 LEU A O 1
ATOM 1365 N N . MET A 1 170 ? -8.564 -27.413 18.165 1.00 87.44 170 MET A N 1
ATOM 1366 C CA . MET A 1 170 ? -9.942 -27.897 18.238 1.00 87.44 170 MET A CA 1
ATOM 1367 C C . MET A 1 170 ? -10.160 -28.978 17.184 1.00 87.44 170 MET A C 1
ATOM 1369 O O . MET A 1 170 ? -10.816 -29.982 17.533 1.00 87.44 170 MET A O 1
#